Protein AF-A0A6I3JA18-F1 (afdb_monomer_lite)

Foldseek 3Di:
DQALCNQVDDQWDPFDVVDIDDDDPDDQVVVQVNPCVNDPVPDDDDDDDAQAQDDDDDTDPPPSVSRPVPHHHDDDD

Sequence (77 aa):
MLRPHDVRGSSTPRAGPGLLLIESTEHLSAVYHALKWSLPDDAALVVVPLHETPKLRGLAPGTTTWLRRRTVRPPRT

Organism: NCBI:txid2663857

pLDDT: mean 84.8, std 14.67, range [37.5, 95.69]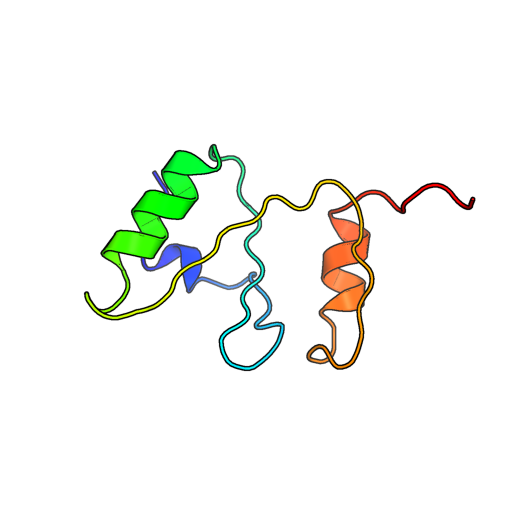

Structure (mmCIF, N/CA/C/O backbone):
data_AF-A0A6I3JA18-F1
#
_entry.id   AF-A0A6I3JA18-F1
#
loop_
_atom_site.group_PDB
_atom_site.id
_atom_site.type_symbol
_atom_site.label_atom_id
_atom_site.label_alt_id
_atom_site.label_comp_id
_atom_site.label_asym_id
_atom_site.label_entity_id
_atom_site.label_seq_id
_atom_site.pdbx_PDB_ins_code
_atom_site.Cartn_x
_atom_site.Cartn_y
_atom_site.Cartn_z
_atom_site.occupancy
_atom_site.B_iso_or_equiv
_atom_site.auth_seq_id
_atom_site.auth_comp_id
_atom_site.aut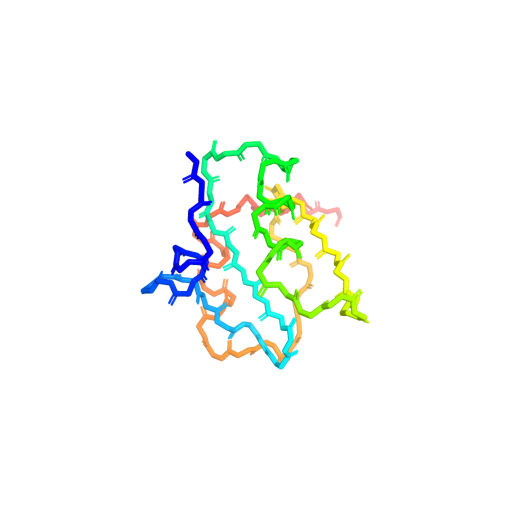h_asym_id
_atom_site.auth_atom_id
_atom_site.pdbx_PDB_model_num
ATOM 1 N N . MET A 1 1 ? 17.157 -5.827 -6.019 1.00 54.88 1 MET A N 1
ATOM 2 C CA . MET A 1 1 ? 16.173 -6.930 -6.128 1.00 54.88 1 MET A CA 1
ATOM 3 C C . MET A 1 1 ? 15.453 -7.070 -4.798 1.00 54.88 1 MET A C 1
ATOM 5 O O . MET A 1 1 ? 16.021 -7.636 -3.869 1.00 54.88 1 MET A O 1
ATOM 9 N N . LEU A 1 2 ? 14.236 -6.530 -4.714 1.00 56.97 2 LEU A N 1
ATOM 10 C CA . LEU A 1 2 ? 13.360 -6.640 -3.546 1.00 56.97 2 LEU A CA 1
ATOM 11 C C . LEU A 1 2 ? 13.138 -8.123 -3.204 1.00 56.97 2 LEU A C 1
ATOM 13 O O . LEU A 1 2 ? 12.626 -8.874 -4.041 1.00 56.97 2 LEU A O 1
ATOM 17 N N . ARG A 1 3 ? 13.526 -8.572 -2.009 1.00 59.12 3 ARG A N 1
ATOM 18 C CA . ARG A 1 3 ? 13.222 -9.935 -1.564 1.00 59.12 3 ARG A CA 1
ATOM 19 C C . ARG A 1 3 ? 11.806 -9.969 -0.977 1.00 59.12 3 ARG A C 1
ATOM 21 O O . ARG A 1 3 ? 11.374 -8.996 -0.363 1.00 59.12 3 ARG A O 1
ATOM 28 N N . PRO A 1 4 ? 11.073 -11.090 -1.079 1.00 50.69 4 PRO A N 1
ATOM 29 C CA . PRO A 1 4 ? 9.723 -11.213 -0.516 1.00 50.69 4 PRO A CA 1
ATOM 30 C C . PRO A 1 4 ? 9.616 -10.882 0.984 1.00 50.69 4 PRO A C 1
ATOM 32 O O . PRO A 1 4 ? 8.561 -10.466 1.461 1.00 50.69 4 PRO A O 1
ATOM 35 N N . HIS A 1 5 ? 10.702 -11.062 1.741 1.00 53.91 5 HIS A N 1
ATOM 36 C CA . HIS A 1 5 ? 10.773 -10.695 3.156 1.00 53.91 5 HIS A CA 1
ATOM 37 C C . HIS A 1 5 ? 11.097 -9.214 3.394 1.00 53.91 5 HIS A C 1
ATOM 39 O O . HIS A 1 5 ? 10.739 -8.707 4.452 1.00 53.91 5 HIS A O 1
ATOM 45 N N . ASP A 1 6 ? 11.666 -8.497 2.419 1.00 54.16 6 ASP A N 1
ATOM 46 C CA . ASP A 1 6 ? 11.892 -7.045 2.509 1.00 54.16 6 ASP A CA 1
ATOM 47 C C . ASP A 1 6 ? 10.563 -6.281 2.484 1.00 54.16 6 ASP A C 1
ATOM 49 O O . ASP A 1 6 ? 10.406 -5.264 3.150 1.00 54.16 6 ASP A O 1
ATOM 53 N N . VAL A 1 7 ? 9.548 -6.833 1.809 1.00 53.59 7 VAL A N 1
ATOM 54 C CA . VAL A 1 7 ? 8.157 -6.345 1.877 1.00 53.59 7 VAL A CA 1
ATOM 55 C C . VAL A 1 7 ? 7.585 -6.483 3.295 1.00 53.59 7 VAL A C 1
ATOM 57 O O . VAL A 1 7 ? 6.718 -5.710 3.708 1.00 53.59 7 VAL A O 1
ATOM 60 N N . ARG A 1 8 ? 8.078 -7.464 4.059 1.00 47.41 8 ARG A N 1
ATOM 61 C CA . ARG A 1 8 ? 7.651 -7.767 5.432 1.00 47.41 8 ARG A CA 1
ATOM 62 C C . ARG A 1 8 ? 8.549 -7.103 6.491 1.00 47.41 8 ARG A C 1
ATOM 64 O O . ARG A 1 8 ? 8.306 -7.301 7.680 1.00 47.41 8 ARG A O 1
ATOM 71 N N . GLY A 1 9 ? 9.554 -6.320 6.084 1.00 37.50 9 GLY A N 1
ATOM 72 C CA . GLY A 1 9 ? 10.587 -5.755 6.951 1.00 37.50 9 GLY A CA 1
ATOM 73 C C . GLY A 1 9 ? 10.319 -4.324 7.438 1.00 37.50 9 GLY A C 1
ATOM 74 O O . GLY A 1 9 ? 10.401 -3.367 6.678 1.00 37.50 9 GLY A O 1
ATOM 75 N N . SER A 1 10 ? 10.104 -4.195 8.751 1.00 46.97 10 SER A N 1
ATOM 76 C CA . SER A 1 10 ? 10.515 -3.098 9.658 1.00 46.97 10 SER A CA 1
ATOM 77 C C . SER A 1 10 ? 10.018 -1.645 9.456 1.00 46.97 10 SER A C 1
ATOM 79 O O . SER A 1 10 ? 9.885 -0.938 10.454 1.00 46.97 10 SER A O 1
ATOM 81 N N . SER A 1 11 ? 9.670 -1.160 8.258 1.00 53.06 11 SER A N 1
ATOM 82 C CA . SER A 1 11 ? 9.269 0.257 8.072 1.00 53.06 11 SER A CA 1
ATOM 83 C C . SER A 1 11 ? 8.022 0.500 7.215 1.00 53.06 11 SER A C 1
ATOM 85 O O . SER A 1 11 ? 7.589 1.652 7.095 1.00 53.06 11 SER A O 1
ATOM 87 N N . THR A 1 12 ? 7.417 -0.556 6.663 1.00 61.28 12 THR A N 1
ATOM 88 C CA . THR A 1 12 ? 6.183 -0.502 5.868 1.00 61.28 12 THR A CA 1
ATOM 89 C C . THR A 1 12 ? 4.952 -0.540 6.780 1.00 61.28 12 THR A C 1
ATOM 91 O O . THR A 1 12 ? 4.646 -1.574 7.384 1.00 61.28 12 THR A O 1
ATOM 94 N N . PRO A 1 13 ? 4.209 0.571 6.945 1.00 70.62 13 PRO A N 1
ATOM 95 C CA . PRO A 1 13 ? 3.019 0.544 7.775 1.00 70.62 13 PRO A CA 1
ATOM 96 C C . PRO A 1 13 ? 1.952 -0.318 7.095 1.00 70.62 13 PRO A C 1
ATOM 98 O O . PRO A 1 13 ? 1.595 -0.109 5.930 1.00 70.62 13 PRO A O 1
ATOM 101 N N . ARG A 1 14 ? 1.394 -1.267 7.851 1.00 85.06 14 ARG A N 1
ATOM 102 C CA . ARG A 1 14 ? 0.102 -1.864 7.507 1.00 85.06 14 ARG A CA 1
ATOM 103 C C . ARG A 1 14 ? -0.945 -0.764 7.622 1.00 85.06 14 ARG A C 1
ATOM 105 O O . ARG A 1 14 ? -1.302 -0.363 8.724 1.00 85.06 14 ARG A O 1
ATOM 112 N N . ALA A 1 15 ? -1.403 -0.262 6.483 1.00 90.38 15 ALA A N 1
ATOM 113 C CA . ALA A 1 15 ? -2.360 0.836 6.409 1.00 90.38 15 ALA A CA 1
ATOM 114 C C . ALA A 1 15 ? -3.798 0.380 6.711 1.00 90.38 15 ALA A C 1
ATOM 116 O O . ALA A 1 15 ? -4.652 1.204 7.034 1.00 90.38 15 ALA A O 1
ATOM 117 N N . GLY A 1 16 ? -4.049 -0.929 6.637 1.00 90.31 16 GLY A N 1
ATOM 118 C CA . GLY A 1 16 ? -5.306 -1.593 6.969 1.00 90.31 16 GLY A CA 1
ATOM 119 C C . GLY A 1 16 ? -5.256 -3.082 6.598 1.00 90.31 16 GLY A C 1
ATOM 120 O O . GLY A 1 16 ? -4.219 -3.562 6.127 1.00 90.31 16 GLY A O 1
ATOM 121 N N . PRO A 1 17 ? -6.351 -3.835 6.795 1.00 89.94 17 PRO A N 1
ATOM 122 C CA . PRO A 1 17 ? -6.454 -5.217 6.327 1.00 89.94 17 PRO A CA 1
ATOM 123 C C . PRO A 1 17 ? -6.210 -5.300 4.815 1.00 89.94 17 PRO A C 1
ATOM 125 O O . PRO A 1 17 ? -6.866 -4.608 4.044 1.00 89.94 17 PRO A O 1
ATOM 128 N N . GLY A 1 18 ? -5.232 -6.106 4.395 1.00 89.69 18 GLY A N 1
ATOM 129 C CA . GLY A 1 18 ? -4.871 -6.263 2.979 1.00 89.69 18 GLY A CA 1
ATOM 130 C C . GLY A 1 18 ? -4.235 -5.032 2.315 1.00 89.69 18 GLY A C 1
ATOM 131 O O . GLY A 1 18 ? -3.937 -5.088 1.128 1.00 89.69 18 GLY A O 1
ATOM 132 N N . LEU A 1 19 ? -3.993 -3.939 3.053 1.00 90.81 19 LEU A N 1
ATOM 133 C CA . LEU A 1 19 ? -3.428 -2.703 2.514 1.00 90.81 19 LEU A CA 1
ATOM 134 C C . LEU A 1 19 ? -2.037 -2.441 3.096 1.00 90.81 19 LEU A C 1
ATOM 136 O O . LEU A 1 19 ? -1.871 -2.191 4.295 1.00 90.81 19 LEU A O 1
ATOM 140 N N . LEU A 1 20 ? -1.039 -2.469 2.219 1.00 91.25 20 LEU A N 1
ATOM 141 C CA . LEU A 1 20 ? 0.363 -2.229 2.542 1.00 91.25 20 LEU A CA 1
ATOM 142 C C . LEU A 1 20 ? 0.851 -0.969 1.834 1.00 91.25 20 LEU A C 1
ATOM 144 O O . LEU A 1 20 ? 0.500 -0.724 0.682 1.00 91.25 20 LEU A O 1
ATOM 148 N N . LEU A 1 21 ? 1.693 -0.196 2.516 1.00 91.31 21 LEU A N 1
ATOM 149 C CA . LEU A 1 21 ? 2.467 0.872 1.894 1.00 91.31 21 LEU A CA 1
ATOM 150 C C . LEU A 1 21 ? 3.927 0.458 1.839 1.00 91.31 21 LEU A C 1
ATOM 152 O O . LEU A 1 21 ? 4.494 0.065 2.855 1.00 91.31 21 LEU A O 1
ATOM 156 N N . ILE A 1 22 ? 4.521 0.561 0.655 1.00 90.25 22 ILE A N 1
ATOM 157 C CA . ILE A 1 22 ? 5.895 0.144 0.397 1.00 90.25 22 ILE A CA 1
ATOM 158 C C . ILE A 1 22 ? 6.672 1.364 -0.080 1.00 90.25 22 ILE A C 1
ATOM 160 O O . ILE A 1 22 ? 6.302 1.998 -1.064 1.00 90.25 22 ILE A O 1
ATOM 164 N N . GLU A 1 23 ? 7.744 1.691 0.633 1.00 90.50 23 GLU A N 1
ATOM 165 C CA . GLU A 1 23 ? 8.760 2.632 0.173 1.00 90.50 23 GLU A CA 1
ATOM 166 C C . GLU A 1 23 ? 9.854 1.830 -0.534 1.00 90.50 23 GLU A C 1
ATOM 168 O O . GLU A 1 23 ? 10.395 0.880 0.030 1.00 90.50 23 GLU A O 1
ATOM 173 N N . SER A 1 24 ? 10.146 2.168 -1.788 1.00 88.31 24 SER A N 1
ATOM 174 C CA . SER A 1 24 ? 11.163 1.478 -2.576 1.00 88.31 24 SER A CA 1
ATOM 175 C C . SER A 1 24 ? 11.770 2.414 -3.612 1.00 88.31 24 SER A C 1
ATOM 177 O O . SER A 1 24 ? 11.083 3.274 -4.159 1.00 88.31 24 SER A O 1
ATOM 179 N N . THR A 1 25 ? 13.057 2.220 -3.886 1.00 89.44 25 THR A N 1
ATOM 180 C CA . THR A 1 25 ? 13.787 2.864 -4.986 1.00 89.44 25 THR A CA 1
ATOM 181 C C . THR A 1 25 ? 13.757 2.037 -6.276 1.00 89.44 25 THR A C 1
ATOM 183 O O . THR A 1 25 ? 14.277 2.479 -7.297 1.00 89.44 25 THR A O 1
ATOM 186 N N . GLU A 1 26 ? 13.163 0.842 -6.245 1.00 91.12 26 GLU A N 1
ATOM 187 C CA . GLU A 1 26 ? 13.020 -0.040 -7.404 1.00 91.12 26 GLU A CA 1
ATOM 188 C C . GLU A 1 26 ? 11.882 0.430 -8.328 1.00 91.12 26 GLU A C 1
ATOM 190 O O . GLU A 1 26 ? 10.929 1.092 -7.910 1.00 91.12 26 GLU A O 1
ATOM 195 N N . HIS A 1 27 ? 11.936 0.032 -9.600 1.00 92.50 27 HIS A N 1
ATOM 196 C CA . HIS A 1 27 ? 10.850 0.300 -10.545 1.00 92.50 27 HIS A CA 1
ATOM 197 C C . HIS A 1 27 ? 9.571 -0.483 -10.193 1.00 92.50 27 HIS A C 1
ATOM 199 O O . HIS A 1 27 ? 9.630 -1.607 -9.689 1.00 92.50 27 HIS A O 1
ATOM 205 N N . LEU A 1 28 ? 8.402 0.064 -10.559 1.00 94.62 28 LEU A N 1
ATOM 206 C CA . LEU A 1 28 ? 7.081 -0.526 -10.280 1.00 94.62 28 LEU A CA 1
ATOM 207 C C . LEU A 1 28 ? 6.973 -2.003 -10.695 1.00 94.62 28 LEU A C 1
ATOM 209 O O . LEU A 1 28 ? 6.452 -2.812 -9.934 1.00 94.62 28 LEU A O 1
ATOM 213 N N . SER A 1 29 ? 7.496 -2.361 -11.873 1.00 94.88 29 SER A N 1
ATOM 214 C CA . SER A 1 29 ? 7.474 -3.743 -12.375 1.00 94.88 29 SER A CA 1
ATOM 215 C C . SER A 1 29 ? 8.261 -4.703 -11.474 1.00 94.88 29 SER A C 1
ATOM 217 O O . SER A 1 29 ? 7.787 -5.797 -11.170 1.00 94.88 29 SER A O 1
A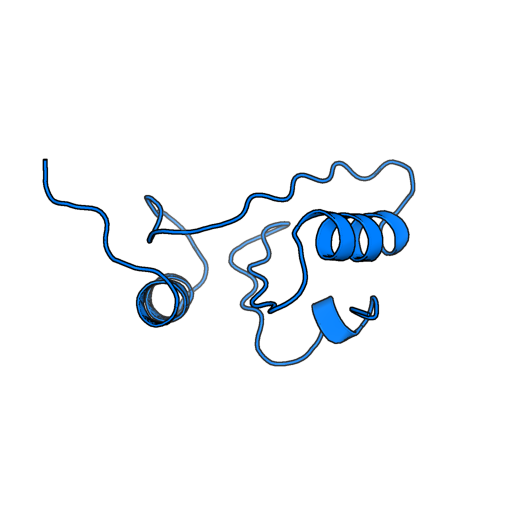TOM 219 N N . ALA A 1 30 ? 9.422 -4.280 -10.962 1.00 93.62 30 ALA A N 1
ATOM 220 C CA . ALA A 1 30 ? 10.226 -5.096 -10.056 1.00 93.62 30 ALA A CA 1
ATOM 221 C C . ALA A 1 30 ? 9.506 -5.328 -8.718 1.00 93.62 30 ALA A C 1
ATOM 223 O O . ALA A 1 30 ? 9.466 -6.459 -8.229 1.00 93.62 30 ALA A O 1
ATOM 224 N N . VAL A 1 31 ? 8.877 -4.286 -8.162 1.00 93.12 31 VAL A N 1
ATOM 225 C CA . VAL A 1 31 ? 8.061 -4.393 -6.939 1.00 93.12 31 VAL A CA 1
ATOM 226 C C . VAL A 1 31 ? 6.850 -5.298 -7.171 1.00 93.12 31 VAL A C 1
ATOM 228 O O . VAL A 1 31 ? 6.602 -6.204 -6.377 1.00 93.12 31 VAL A O 1
ATOM 231 N N . TYR A 1 32 ? 6.126 -5.104 -8.276 1.00 94.88 32 TYR A N 1
ATOM 232 C CA . TYR A 1 32 ? 4.984 -5.938 -8.646 1.00 94.88 32 TYR A CA 1
ATOM 233 C C . TYR A 1 32 ? 5.374 -7.412 -8.769 1.00 94.88 32 TYR A C 1
ATOM 235 O O . TYR A 1 32 ? 4.711 -8.259 -8.178 1.00 94.88 32 TYR A O 1
ATOM 243 N N . HIS A 1 33 ? 6.463 -7.732 -9.472 1.00 94.12 33 HIS A N 1
ATOM 244 C CA . HIS A 1 33 ? 6.914 -9.114 -9.620 1.00 94.12 33 HIS A CA 1
ATOM 245 C C . HIS A 1 33 ? 7.342 -9.730 -8.287 1.00 94.12 33 HIS A C 1
ATOM 247 O O . HIS A 1 33 ? 6.956 -10.861 -7.998 1.00 94.12 33 HIS A O 1
ATOM 253 N N . ALA A 1 34 ? 8.078 -8.995 -7.450 1.00 90.75 34 ALA A N 1
ATOM 254 C CA . ALA A 1 34 ? 8.458 -9.480 -6.126 1.00 90.75 34 ALA A CA 1
ATOM 255 C C . ALA A 1 34 ? 7.228 -9.800 -5.256 1.00 90.75 34 ALA A C 1
ATOM 257 O O . ALA A 1 34 ? 7.202 -10.832 -4.586 1.00 90.75 34 ALA A O 1
ATOM 258 N N . LEU A 1 35 ? 6.195 -8.950 -5.301 1.00 92.25 35 LEU A N 1
ATOM 259 C CA . LEU A 1 35 ? 4.937 -9.164 -4.584 1.00 92.25 35 LEU A CA 1
ATOM 260 C C . LEU A 1 35 ? 4.136 -10.327 -5.162 1.00 92.25 35 LEU A C 1
ATOM 262 O O . LEU A 1 35 ? 3.739 -11.209 -4.405 1.00 92.25 35 LEU A O 1
ATOM 266 N N . LYS A 1 36 ? 3.945 -10.355 -6.485 1.00 92.50 36 LYS A N 1
ATOM 267 C CA . LYS A 1 36 ? 3.213 -11.402 -7.206 1.00 92.50 36 LYS A CA 1
ATOM 268 C C . LYS A 1 36 ? 3.714 -12.792 -6.821 1.00 92.50 36 LYS A C 1
ATOM 270 O O . LYS A 1 36 ? 2.911 -13.646 -6.482 1.00 92.50 36 LYS A O 1
ATOM 275 N N . TRP A 1 37 ? 5.030 -12.999 -6.814 1.00 93.31 37 TRP A N 1
ATOM 276 C CA . TRP A 1 37 ? 5.628 -14.300 -6.488 1.00 93.31 37 TRP A CA 1
ATOM 277 C C . TRP A 1 37 ? 5.652 -14.630 -4.990 1.00 93.31 37 TRP A C 1
ATOM 279 O O . TRP A 1 37 ? 6.049 -15.727 -4.608 1.00 93.31 37 TRP A O 1
ATOM 289 N N . SER A 1 38 ? 5.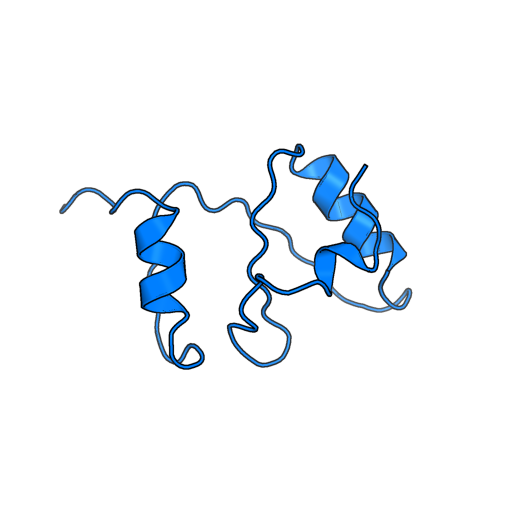265 -13.689 -4.128 1.00 89.69 38 SER A N 1
ATOM 290 C CA . SER A 1 38 ? 5.199 -13.884 -2.673 1.00 89.69 38 SER A CA 1
ATOM 291 C C . SER A 1 38 ? 3.797 -14.215 -2.153 1.00 89.69 38 SER A C 1
ATOM 293 O O . SER A 1 38 ? 3.637 -14.471 -0.954 1.00 89.69 38 SER A O 1
ATOM 295 N N . LEU A 1 39 ? 2.790 -14.147 -3.025 1.00 89.62 39 LEU A N 1
ATOM 296 C CA . LEU A 1 39 ? 1.382 -14.354 -2.708 1.00 89.62 39 LEU A CA 1
ATOM 297 C C . LEU A 1 39 ? 0.902 -15.717 -3.239 1.00 89.62 39 LEU A C 1
ATOM 299 O O . LEU A 1 39 ? 1.528 -16.258 -4.148 1.00 89.62 39 LEU A O 1
ATOM 303 N N . PRO A 1 40 ? -0.193 -16.269 -2.686 1.00 92.88 40 PRO A N 1
ATOM 304 C CA . PRO A 1 40 ? -0.888 -17.411 -3.280 1.00 92.88 40 PRO A CA 1
ATOM 305 C C . PRO A 1 40 ? -1.301 -17.148 -4.735 1.00 92.88 40 PRO A C 1
ATOM 307 O O . PRO A 1 40 ? -1.579 -16.004 -5.099 1.00 92.88 40 PRO A O 1
ATOM 310 N N . ASP A 1 41 ? -1.388 -18.204 -5.545 1.00 89.81 41 ASP A N 1
ATOM 311 C CA . ASP A 1 41 ? -1.677 -18.106 -6.986 1.00 89.81 41 ASP A CA 1
ATOM 312 C C . ASP A 1 41 ? -3.042 -17.470 -7.304 1.00 89.81 41 ASP A C 1
ATOM 314 O O . ASP A 1 41 ? -3.219 -16.870 -8.364 1.00 89.81 41 ASP A O 1
ATOM 318 N N . ASP A 1 42 ? -4.004 -17.572 -6.388 1.00 93.31 42 ASP A N 1
ATOM 319 C CA . ASP A 1 42 ? -5.357 -17.022 -6.502 1.00 93.31 42 ASP A CA 1
ATOM 320 C C . ASP A 1 42 ? -5.509 -15.622 -5.878 1.00 93.31 42 ASP A C 1
ATOM 322 O O . ASP A 1 42 ? -6.599 -15.041 -5.885 1.00 93.31 42 ASP A O 1
ATOM 326 N N . ALA A 1 43 ? -4.428 -15.040 -5.351 1.00 93.31 43 ALA A N 1
ATOM 327 C CA . ALA A 1 43 ? -4.478 -13.737 -4.708 1.00 93.31 43 ALA A CA 1
ATOM 328 C C . ALA A 1 43 ? -4.634 -12.594 -5.724 1.00 93.31 43 ALA A C 1
ATOM 330 O O . ALA A 1 43 ? -3.825 -12.408 -6.636 1.00 93.31 43 ALA A O 1
ATOM 331 N N . ALA A 1 44 ? -5.632 -11.736 -5.504 1.00 94.69 44 ALA A N 1
ATOM 332 C CA . ALA A 1 44 ? -5.741 -10.472 -6.221 1.00 94.69 44 ALA A CA 1
ATOM 333 C C . ALA A 1 44 ? -4.642 -9.490 -5.768 1.00 94.69 44 ALA A C 1
ATOM 335 O O . ALA A 1 44 ? -4.453 -9.263 -4.571 1.00 94.69 44 ALA A O 1
ATOM 336 N N . LEU A 1 45 ? -3.945 -8.866 -6.724 1.00 94.69 45 LEU A N 1
ATOM 337 C CA . LEU A 1 45 ? -2.880 -7.893 -6.468 1.00 94.69 45 LEU A CA 1
ATOM 338 C C . LEU A 1 45 ? -3.049 -6.652 -7.350 1.00 94.69 45 LEU A C 1
ATOM 340 O O . LEU A 1 45 ? -3.071 -6.749 -8.575 1.00 94.69 45 LEU A O 1
ATOM 344 N N . VAL A 1 46 ? -3.068 -5.476 -6.720 1.00 95.69 46 VAL A N 1
ATOM 345 C CA . VAL A 1 46 ? -2.886 -4.186 -7.392 1.00 95.69 46 VAL A CA 1
ATOM 346 C C . VAL A 1 46 ? -1.699 -3.464 -6.764 1.00 95.69 46 VAL A C 1
ATOM 348 O O . VAL A 1 46 ? -1.541 -3.461 -5.543 1.00 95.69 46 VAL A O 1
ATOM 351 N N . VAL A 1 47 ? -0.855 -2.856 -7.594 1.00 95.56 47 VAL A N 1
ATOM 352 C CA . VAL A 1 47 ? 0.278 -2.044 -7.140 1.00 95.56 47 VAL A CA 1
ATOM 353 C C . VAL A 1 47 ? 0.205 -0.712 -7.863 1.00 95.56 47 VAL A C 1
ATOM 355 O O . VAL A 1 47 ? 0.220 -0.670 -9.091 1.00 95.56 47 VAL A O 1
ATOM 358 N N . VAL A 1 48 ? 0.097 0.371 -7.097 1.00 95.25 48 VAL A N 1
ATOM 359 C CA . VAL A 1 48 ? -0.062 1.726 -7.628 1.00 95.25 48 VAL A CA 1
ATOM 360 C C . VAL A 1 48 ? 1.043 2.609 -7.050 1.00 95.25 48 VAL A C 1
ATOM 362 O O . VAL A 1 48 ? 1.169 2.675 -5.824 1.00 95.25 48 VAL A O 1
ATOM 365 N N . PRO A 1 49 ? 1.850 3.286 -7.886 1.00 94.00 49 PRO A N 1
ATOM 366 C CA . PRO A 1 49 ? 2.827 4.246 -7.396 1.00 94.00 49 PRO A CA 1
ATOM 367 C C . PRO A 1 49 ? 2.114 5.480 -6.826 1.00 94.00 49 PRO A C 1
ATOM 369 O O . PRO A 1 49 ? 1.177 6.008 -7.424 1.00 94.00 49 PRO A O 1
ATOM 372 N N . LEU A 1 50 ? 2.569 5.955 -5.665 1.00 92.50 50 LEU A N 1
ATOM 373 C CA . LEU A 1 50 ? 2.064 7.177 -5.039 1.00 92.50 50 LEU A CA 1
ATOM 374 C C . LEU A 1 50 ? 3.080 8.304 -5.229 1.00 92.50 50 LEU A C 1
ATOM 376 O O . LEU A 1 50 ? 4.125 8.314 -4.584 1.00 92.50 50 LEU A O 1
ATOM 380 N N . HIS A 1 51 ? 2.767 9.255 -6.109 1.00 90.19 51 HIS A N 1
ATOM 381 C CA . HIS A 1 51 ? 3.609 10.434 -6.346 1.00 90.19 51 HIS A CA 1
ATOM 382 C C . HIS A 1 51 ? 3.257 11.598 -5.411 1.00 90.19 51 HIS A C 1
ATOM 384 O O . HIS A 1 51 ? 4.125 12.360 -4.996 1.00 90.19 51 HIS A 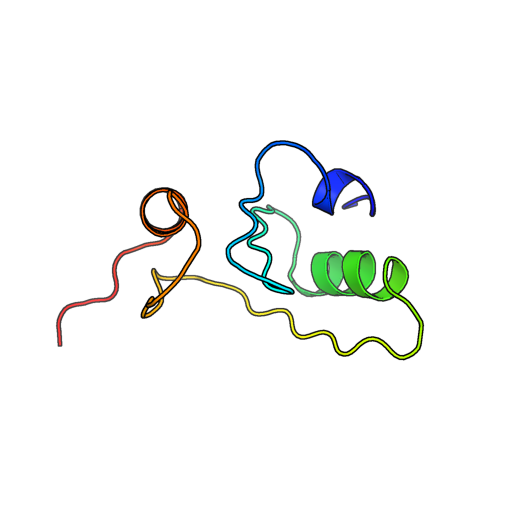O 1
ATOM 390 N N . GLU A 1 52 ? 1.988 11.693 -5.023 1.00 93.81 52 GLU A N 1
ATOM 391 C CA . GLU A 1 52 ? 1.453 12.698 -4.109 1.00 93.81 52 GLU A CA 1
ATOM 392 C C . GLU A 1 52 ? 0.672 12.038 -2.970 1.00 93.81 52 GLU A C 1
ATOM 394 O O . GLU A 1 52 ? 0.326 10.858 -3.044 1.00 93.81 52 GLU A O 1
ATOM 399 N N . THR A 1 53 ? 0.405 12.784 -1.895 1.00 92.56 53 THR A N 1
ATOM 400 C CA . THR A 1 53 ? -0.397 12.286 -0.775 1.00 92.56 53 THR A CA 1
ATOM 401 C C . THR A 1 53 ? -1.832 12.040 -1.258 1.00 92.56 53 THR A C 1
ATOM 403 O O . THR A 1 53 ? -2.538 13.015 -1.535 1.00 92.56 53 THR A O 1
ATOM 406 N N . PRO A 1 54 ? -2.313 10.781 -1.306 1.00 92.00 54 PRO A N 1
ATOM 407 C CA . PRO A 1 54 ? -3.666 10.493 -1.769 1.00 92.00 54 PRO A CA 1
ATOM 408 C C . PRO A 1 54 ? -4.723 11.003 -0.776 1.00 92.00 54 PRO A C 1
ATOM 410 O O . PRO A 1 54 ? -4.424 11.410 0.350 1.00 92.00 54 PRO A O 1
ATOM 413 N N . LYS A 1 55 ? -6.000 10.964 -1.169 1.00 91.69 55 LYS A N 1
ATOM 414 C CA . LYS A 1 55 ? -7.113 11.177 -0.232 1.00 91.69 55 LYS A CA 1
ATOM 415 C C . LYS A 1 55 ? -7.227 9.959 0.689 1.00 91.69 55 LYS A C 1
ATOM 417 O O . LYS A 1 55 ? -7.355 8.836 0.220 1.00 91.69 55 LYS A O 1
ATOM 422 N N . LEU A 1 56 ? -7.184 10.189 2.001 1.00 91.12 56 LEU A N 1
ATOM 423 C CA . LEU A 1 56 ? -7.116 9.135 3.016 1.00 91.12 56 LEU A CA 1
ATOM 424 C C . LEU A 1 56 ? -8.308 9.203 3.967 1.00 91.12 56 LEU A C 1
ATOM 426 O O . LEU A 1 56 ? -8.706 10.290 4.390 1.00 91.12 56 LEU A O 1
ATOM 430 N N . ARG A 1 57 ? -8.831 8.041 4.359 1.00 92.81 57 ARG A N 1
ATO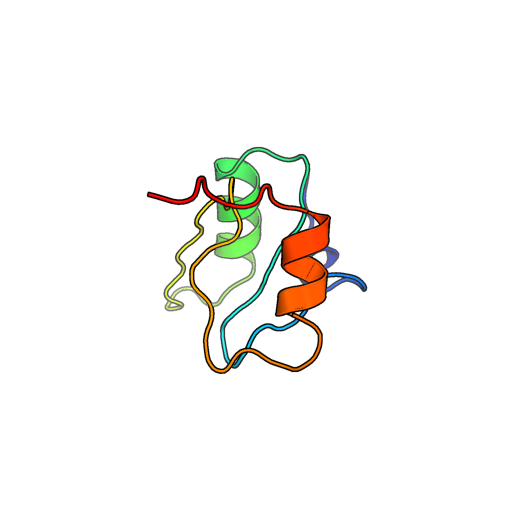M 431 C CA . ARG A 1 57 ? -9.851 7.892 5.403 1.00 92.81 57 ARG A CA 1
ATOM 432 C C . ARG A 1 57 ? -9.731 6.505 6.029 1.00 92.81 57 ARG A C 1
ATOM 434 O O . ARG A 1 57 ? -9.540 5.537 5.308 1.00 92.81 57 ARG A O 1
ATOM 441 N N . GLY A 1 58 ? -9.852 6.418 7.354 1.00 92.38 58 GLY A N 1
ATOM 442 C CA . GLY A 1 58 ? -9.947 5.134 8.063 1.00 92.38 58 GLY A CA 1
ATOM 443 C C . GLY A 1 58 ? -8.682 4.269 8.049 1.00 92.38 58 GLY A C 1
ATOM 444 O O . GLY A 1 58 ? -8.773 3.078 8.319 1.00 92.38 58 GLY A O 1
ATOM 445 N N . LEU A 1 59 ? -7.516 4.841 7.730 1.00 92.75 59 LEU A N 1
ATOM 446 C CA . LEU A 1 59 ? -6.251 4.108 7.776 1.00 92.75 59 LEU A CA 1
ATOM 447 C C . LEU A 1 59 ? -5.781 3.879 9.215 1.00 92.75 59 LEU A C 1
ATOM 449 O O . LEU A 1 59 ? -6.111 4.654 10.118 1.00 92.75 59 LEU A O 1
ATOM 453 N N . ALA A 1 60 ? -4.950 2.854 9.401 1.00 91.56 60 ALA A N 1
ATOM 454 C CA . ALA A 1 60 ? -4.323 2.549 10.680 1.00 91.56 60 ALA A CA 1
ATOM 455 C C . ALA A 1 60 ? -3.569 3.771 11.259 1.00 91.56 60 ALA A C 1
ATOM 457 O O . ALA A 1 60 ? -2.998 4.564 10.490 1.00 91.56 60 ALA A O 1
ATOM 458 N N . PRO A 1 61 ? -3.523 3.934 12.598 1.00 90.19 61 PRO A N 1
ATOM 459 C CA . PRO A 1 61 ? -2.820 5.040 13.244 1.00 90.19 61 PRO A CA 1
ATOM 460 C C . PRO A 1 61 ? -1.378 5.207 12.742 1.00 90.19 61 PRO A C 1
ATOM 462 O O . PRO A 1 61 ? -0.661 4.236 12.525 1.00 90.19 61 PRO A O 1
ATOM 465 N N . GLY A 1 62 ? -0.951 6.454 12.529 1.00 90.06 62 GLY A N 1
ATOM 466 C CA . GLY A 1 62 ? 0.397 6.782 12.039 1.00 90.06 62 GLY A CA 1
ATOM 467 C C . GLY A 1 62 ? 0.578 6.727 10.516 1.00 90.06 62 GLY A C 1
ATOM 468 O O . GLY A 1 62 ? 1.481 7.387 9.999 1.00 90.06 62 GLY A O 1
ATOM 469 N N . THR A 1 63 ? -0.311 6.059 9.774 1.00 91.50 63 THR A N 1
ATOM 470 C CA . THR A 1 63 ? -0.184 5.900 8.311 1.00 91.50 63 THR A CA 1
ATOM 471 C C . THR A 1 63 ? -0.188 7.235 7.563 1.00 91.50 63 THR A C 1
ATOM 473 O O . THR A 1 63 ? 0.658 7.484 6.706 1.00 91.50 63 THR A O 1
ATOM 476 N N . THR A 1 64 ? -1.101 8.143 7.922 1.00 91.44 64 THR A N 1
ATOM 477 C CA . THR A 1 64 ? -1.183 9.479 7.308 1.00 91.44 64 THR A CA 1
ATOM 478 C C . THR A 1 64 ? 0.099 10.283 7.520 1.00 91.44 64 THR A C 1
ATOM 480 O O . THR A 1 64 ? 0.586 10.932 6.596 1.00 91.44 64 THR A O 1
ATOM 483 N N . THR A 1 65 ? 0.665 10.235 8.729 1.00 91.00 65 THR A N 1
ATOM 484 C CA . THR A 1 65 ? 1.929 10.914 9.047 1.00 91.00 65 THR A CA 1
ATOM 485 C C . THR A 1 65 ? 3.087 10.307 8.261 1.00 91.00 65 THR A C 1
ATOM 487 O O . THR A 1 65 ? 3.922 11.048 7.747 1.00 91.00 65 THR A O 1
ATOM 490 N N . TRP A 1 66 ? 3.118 8.981 8.119 1.00 91.25 66 TRP A N 1
ATOM 491 C CA . TRP A 1 66 ? 4.132 8.276 7.335 1.00 91.25 66 TRP A CA 1
ATOM 492 C C . TRP A 1 66 ? 4.091 8.670 5.850 1.00 91.25 66 TRP A C 1
ATOM 494 O O . TRP A 1 66 ? 5.141 8.992 5.292 1.00 91.25 66 TRP A O 1
ATOM 504 N N . LEU A 1 67 ? 2.896 8.737 5.241 1.00 91.69 67 LEU A N 1
ATOM 505 C CA . LEU A 1 67 ? 2.705 9.128 3.835 1.00 91.69 67 LEU A CA 1
ATOM 506 C C . LEU A 1 67 ? 3.099 10.581 3.567 1.00 91.69 67 LEU A C 1
ATOM 508 O O . LEU A 1 67 ? 3.794 10.864 2.593 1.00 91.69 67 LEU A O 1
ATOM 512 N N . ARG A 1 68 ? 2.693 11.508 4.441 1.00 90.06 68 ARG A N 1
ATOM 513 C CA . ARG A 1 68 ? 3.001 12.941 4.288 1.00 90.06 68 ARG A CA 1
ATOM 514 C C . ARG A 1 68 ? 4.496 13.252 4.337 1.00 90.06 68 ARG A C 1
ATOM 516 O O . ARG A 1 68 ? 4.906 14.283 3.826 1.00 90.06 68 ARG A O 1
ATOM 523 N N . ARG A 1 69 ? 5.306 12.388 4.958 1.00 92.06 69 ARG A N 1
ATOM 524 C CA . ARG A 1 69 ? 6.772 12.534 4.994 1.00 92.06 69 ARG A CA 1
ATOM 525 C C . ARG A 1 69 ? 7.465 12.052 3.714 1.00 92.06 69 ARG A C 1
ATOM 527 O O . ARG A 1 69 ? 8.648 12.317 3.559 1.00 92.06 69 ARG A O 1
ATOM 534 N N . ARG A 1 70 ? 6.757 11.328 2.841 1.00 91.56 70 ARG A N 1
ATOM 535 C CA . ARG A 1 70 ? 7.318 10.613 1.676 1.00 91.56 70 ARG A CA 1
ATOM 536 C C . ARG A 1 70 ? 6.699 11.000 0.342 1.00 91.56 70 ARG A C 1
ATOM 538 O O . ARG A 1 70 ? 7.206 10.621 -0.703 1.00 91.56 70 ARG A O 1
ATOM 545 N N . THR A 1 71 ? 5.588 11.721 0.376 1.00 92.25 71 THR A N 1
ATOM 546 C CA . THR A 1 71 ? 4.863 12.162 -0.814 1.00 92.25 71 THR A CA 1
ATOM 547 C C . THR A 1 71 ? 4.697 13.669 -0.778 1.00 92.25 71 THR A C 1
ATOM 549 O O . THR A 1 71 ? 4.661 14.272 0.299 1.00 92.25 71 THR A O 1
ATOM 552 N N . VAL A 1 72 ? 4.573 14.288 -1.950 1.00 91.69 72 VAL A N 1
ATOM 553 C CA . VAL A 1 72 ? 4.260 15.718 -2.020 1.00 91.69 72 VAL A CA 1
ATOM 554 C C . VAL A 1 72 ? 2.778 15.946 -1.740 1.00 91.69 72 VAL A C 1
ATOM 556 O O . VAL A 1 72 ? 1.931 15.112 -2.057 1.00 91.69 72 VAL A O 1
ATOM 559 N N . ARG A 1 73 ? 2.433 17.082 -1.133 1.00 86.44 73 ARG A N 1
ATOM 560 C CA . ARG A 1 73 ? 1.026 17.453 -0.967 1.00 86.44 73 ARG A CA 1
ATOM 561 C C . ARG A 1 73 ? 0.446 17.848 -2.337 1.00 86.44 73 ARG A C 1
ATOM 563 O O . ARG A 1 73 ? 1.070 18.682 -2.993 1.00 86.44 73 ARG A O 1
ATOM 570 N N . PRO A 1 74 ? -0.743 17.348 -2.724 1.00 84.44 74 PRO A N 1
ATOM 571 C CA . PRO A 1 74 ? -1.399 17.785 -3.953 1.00 84.44 74 PRO A CA 1
ATOM 572 C C . PRO A 1 74 ? -1.654 19.302 -3.939 1.00 84.44 74 PRO A C 1
ATOM 574 O O . PRO A 1 74 ? -1.934 19.858 -2.861 1.00 84.44 74 PRO A O 1
ATOM 577 N N . PRO A 1 75 ? -1.607 19.986 -5.096 1.00 83.94 75 PRO A N 1
ATOM 578 C CA . PRO A 1 75 ? -1.977 21.393 -5.187 1.00 83.94 75 PRO A CA 1
ATOM 579 C C . PRO A 1 75 ? -3.425 21.606 -4.723 1.00 83.94 75 PRO A C 1
ATOM 581 O O . PRO A 1 75 ? -4.302 20.765 -4.926 1.00 83.94 75 PRO A O 1
ATOM 584 N N . ARG A 1 76 ? -3.682 22.738 -4.057 1.00 81.56 76 ARG A N 1
ATOM 585 C CA . ARG A 1 76 ? -5.046 23.136 -3.685 1.00 81.56 76 ARG A CA 1
ATOM 586 C C . ARG A 1 76 ? -5.710 23.698 -4.940 1.00 81.56 76 ARG A C 1
ATOM 588 O O . ARG A 1 76 ? -5.301 24.762 -5.390 1.00 81.56 76 ARG A O 1
ATOM 595 N N . THR A 1 77 ? -6.653 22.951 -5.499 1.00 71.38 77 THR A N 1
ATOM 596 C CA . THR A 1 77 ? -7.594 23.433 -6.517 1.00 71.38 77 THR A CA 1
ATOM 597 C C . THR A 1 77 ? -8.750 24.172 -5.862 1.00 71.38 77 THR A C 1
ATOM 599 O O . THR A 1 77 ? -9.068 23.841 -4.691 1.00 71.38 77 THR A O 1
#

Secondary structure (DSSP, 8-state):
---TTTTTSSS--EEETTEE----SS-HHHHHHHHHTTS-TT--------SB-----SPPTTHHHHHHTTSBPPP--

Radius of gyration: 13.28 Å; chains: 1; bounding box: 26×42×26 Å